Protein AF-A0A1F6VFW0-F1 (afdb_monomer_lite)

pLDDT: mean 89.0, std 8.75, range [53.16, 94.5]

Foldseek 3Di:
DKKFFPDAPPPADLVNLQVVLCVQLVFHKDAPDRVRRIIDTVVDDVVSQVSCCPPRVTHIDHDDPVPPD

Secondary structure (DSSP, 8-state):
-EEEEEE--TT--HHHHHHHHHHHHSS-EEEEETTTTEEEETT--HHHHHHHHHTS--EEEEPPGGG--

Organism: NCBI:txid1801742

Radius of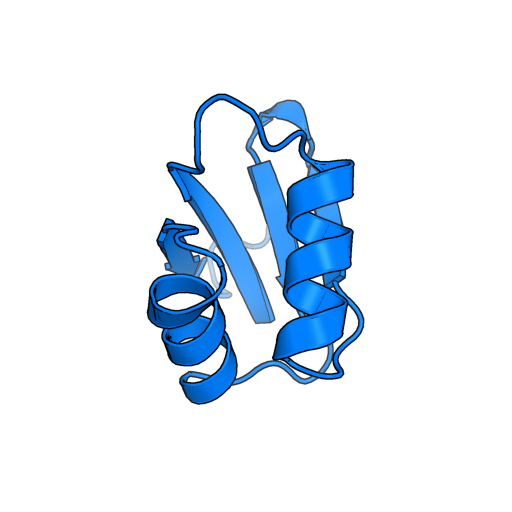 gyration: 10.76 Å; chains: 1; bounding box: 26×25×26 Å

Structure (mmCIF, N/CA/C/O backbone):
data_AF-A0A1F6VFW0-F1
#
_entry.id   AF-A0A1F6VFW0-F1
#
loop_
_atom_site.group_PDB
_atom_site.id
_atom_site.type_symbol
_atom_site.label_atom_id
_atom_site.label_alt_id
_atom_site.label_comp_id
_atom_site.label_asym_id
_atom_site.label_entity_id
_atom_site.label_seq_id
_atom_site.pdbx_PDB_ins_code
_atom_site.Cartn_x
_atom_site.Cartn_y
_atom_site.Cartn_z
_atom_site.occupancy
_atom_site.B_iso_or_equiv
_atom_site.auth_seq_id
_atom_site.auth_comp_id
_atom_site.auth_asym_id
_atom_site.auth_atom_id
_atom_site.pdbx_PDB_model_num
ATOM 1 N N . MET A 1 1 ? 1.475 -9.060 4.810 1.00 90.81 1 MET A N 1
ATOM 2 C CA . MET A 1 1 ? 1.367 -8.004 5.839 1.00 90.81 1 MET A CA 1
ATOM 3 C C . MET A 1 1 ? 0.028 -7.311 5.662 1.00 90.81 1 MET A C 1
ATOM 5 O O . MET A 1 1 ? -0.232 -6.833 4.568 1.00 90.81 1 MET A O 1
ATOM 9 N N . LEU A 1 2 ? -0.813 -7.280 6.698 1.00 92.50 2 LEU A N 1
ATOM 10 C CA . LEU A 1 2 ? -2.117 -6.614 6.641 1.00 92.50 2 LEU A CA 1
ATOM 11 C C . LEU A 1 2 ? -1.973 -5.144 7.048 1.00 92.50 2 LE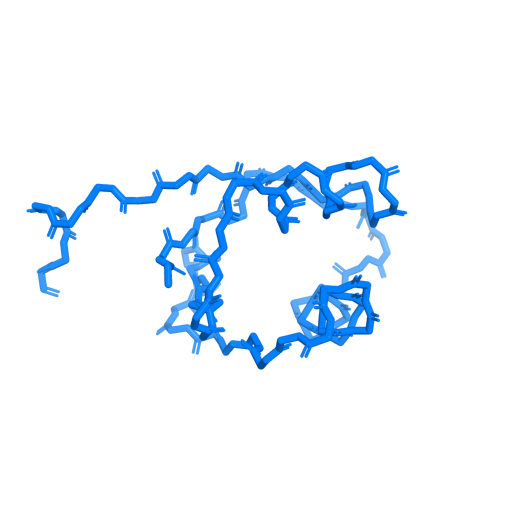U A C 1
ATOM 13 O O . LEU A 1 2 ? -1.344 -4.840 8.066 1.00 92.50 2 LEU A O 1
ATOM 17 N N . VAL A 1 3 ? -2.549 -4.246 6.260 1.00 93.31 3 VAL A N 1
ATOM 18 C CA . VAL A 1 3 ? -2.505 -2.800 6.470 1.00 93.31 3 VAL A CA 1
ATOM 19 C C . VAL A 1 3 ? -3.875 -2.176 6.247 1.00 93.31 3 VAL A C 1
ATOM 21 O O . VAL A 1 3 ? -4.699 -2.702 5.506 1.00 93.31 3 VAL A O 1
ATOM 24 N N . GLN A 1 4 ? -4.097 -1.026 6.864 1.00 93.50 4 GLN A N 1
ATOM 25 C CA . GLN A 1 4 ? -5.262 -0.185 6.649 1.00 93.50 4 GLN A CA 1
ATOM 26 C C . GLN A 1 4 ? -4.836 1.132 6.009 1.00 93.50 4 GLN A C 1
ATOM 28 O O . GLN A 1 4 ? -3.867 1.759 6.450 1.00 93.50 4 GLN A O 1
ATOM 33 N N . ILE A 1 5 ? -5.568 1.564 4.985 1.00 92.56 5 ILE A N 1
ATOM 34 C CA . ILE A 1 5 ? -5.423 2.901 4.412 1.00 92.56 5 ILE A CA 1
ATOM 35 C C . ILE A 1 5 ? -5.969 3.914 5.416 1.00 92.56 5 ILE A C 1
ATOM 37 O O . ILE A 1 5 ? -7.157 3.923 5.722 1.00 92.56 5 ILE A O 1
ATOM 41 N N . VAL A 1 6 ? -5.090 4.780 5.912 1.00 93.44 6 VAL A N 1
ATOM 42 C CA . VAL A 1 6 ? -5.453 5.906 6.785 1.00 93.44 6 VAL A CA 1
ATOM 43 C C . VAL A 1 6 ? -5.755 7.138 5.941 1.00 93.44 6 VAL A C 1
ATOM 45 O O . VAL A 1 6 ? -6.710 7.864 6.199 1.00 93.44 6 VAL A O 1
ATOM 48 N N . SER A 1 7 ? -4.938 7.379 4.915 1.00 91.19 7 SER A N 1
ATOM 49 C CA . SER A 1 7 ? -5.163 8.451 3.952 1.00 91.19 7 SER A CA 1
ATOM 50 C C . SER A 1 7 ? -4.483 8.150 2.621 1.00 91.19 7 SER A C 1
ATOM 52 O O . SER A 1 7 ? -3.466 7.455 2.559 1.00 91.19 7 SER A O 1
ATOM 54 N N . ALA A 1 8 ? -5.048 8.694 1.548 1.00 91.06 8 ALA A N 1
ATOM 55 C CA . ALA A 1 8 ? -4.497 8.632 0.203 1.00 91.06 8 ALA A CA 1
ATOM 56 C C . ALA A 1 8 ? -4.773 9.958 -0.530 1.00 91.06 8 ALA A C 1
ATOM 58 O O . ALA A 1 8 ? -5.657 10.713 -0.111 1.00 91.06 8 ALA A O 1
ATOM 59 N N . PRO A 1 9 ? -4.039 10.271 -1.611 1.00 88.88 9 PRO A N 1
ATOM 60 C CA . PRO A 1 9 ? -4.305 11.457 -2.419 1.00 88.88 9 PRO A CA 1
ATOM 61 C C . PRO A 1 9 ? -5.735 11.454 -2.975 1.00 88.88 9 PRO A C 1
ATOM 63 O O . PRO A 1 9 ? -6.220 10.419 -3.422 1.00 88.88 9 PRO A O 1
ATOM 66 N N . THR A 1 10 ? -6.379 12.622 -3.035 1.00 81.44 10 THR A N 1
ATOM 67 C CA . THR A 1 10 ? -7.804 12.796 -3.395 1.00 81.44 10 THR A CA 1
ATOM 68 C C . THR A 1 10 ? -8.181 12.303 -4.806 1.00 81.44 10 THR A C 1
ATOM 70 O O . THR A 1 10 ? -9.358 12.208 -5.127 1.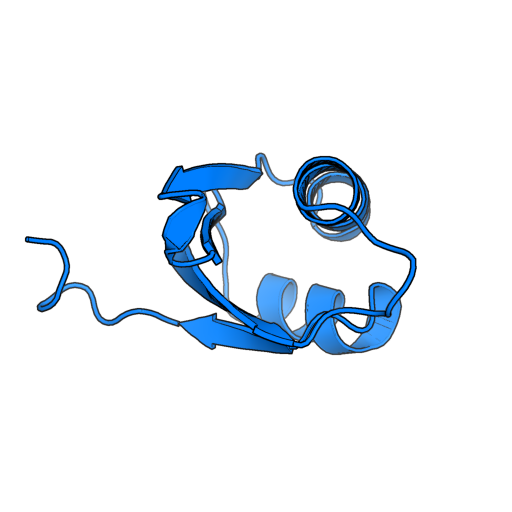00 81.44 10 THR A O 1
ATOM 73 N N . GLY A 1 11 ? -7.203 11.973 -5.656 1.00 84.62 11 GLY A N 1
ATOM 74 C CA . GLY A 1 11 ? -7.415 11.400 -6.991 1.00 84.62 11 GLY A CA 1
ATOM 75 C C . GLY A 1 11 ? -7.107 9.903 -7.112 1.00 84.62 11 GLY A C 1
ATOM 76 O O . GLY A 1 11 ? -7.219 9.359 -8.208 1.00 84.62 11 GLY A O 1
ATOM 77 N N . LEU A 1 12 ? -6.684 9.234 -6.033 1.00 86.62 12 LEU A N 1
ATOM 78 C CA . LEU A 1 12 ? -6.306 7.821 -6.064 1.00 86.62 12 LEU A CA 1
ATOM 79 C C . LEU A 1 12 ? -7.470 6.953 -5.573 1.00 86.62 12 LEU A C 1
ATOM 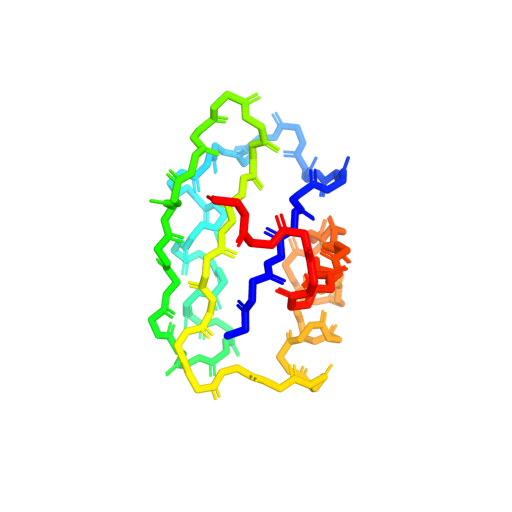81 O O . LEU A 1 12 ? -7.810 6.957 -4.392 1.00 86.62 12 LEU A O 1
ATOM 85 N N . SER A 1 13 ? -8.072 6.187 -6.485 1.00 91.50 13 SER A N 1
ATOM 86 C CA . SER A 1 13 ? -9.034 5.145 -6.116 1.00 91.50 13 SER A CA 1
ATOM 87 C C . SER A 1 13 ? -8.331 3.978 -5.421 1.00 91.50 13 SER A C 1
ATOM 89 O O . SER A 1 13 ? -7.116 3.826 -5.530 1.00 91.50 13 SER A O 1
ATOM 91 N N . LEU A 1 14 ? -9.089 3.098 -4.765 1.00 89.81 14 LEU A N 1
ATOM 92 C CA . LEU A 1 14 ? -8.545 1.889 -4.141 1.00 89.81 14 LEU A CA 1
ATOM 93 C C . LEU A 1 14 ? -7.760 1.010 -5.128 1.00 89.81 14 LEU A C 1
ATOM 95 O O . LEU A 1 14 ? -6.669 0.538 -4.819 1.00 89.81 14 LEU A O 1
ATOM 99 N N . VAL A 1 15 ? -8.275 0.850 -6.348 1.00 91.94 15 VAL A N 1
ATOM 100 C CA . VAL A 1 15 ? -7.568 0.143 -7.427 1.00 91.94 15 VAL A CA 1
ATOM 101 C C . VAL A 1 15 ? -6.273 0.871 -7.798 1.00 91.94 15 VAL A C 1
ATOM 103 O O . VAL A 1 15 ? -5.233 0.236 -7.961 1.00 91.94 15 VAL A O 1
ATOM 106 N N . GLY A 1 16 ? -6.304 2.205 -7.864 1.00 92.44 16 GLY A N 1
ATOM 107 C CA . GLY A 1 16 ? -5.110 3.025 -8.081 1.00 92.44 16 GLY A CA 1
ATOM 108 C C . GLY A 1 16 ? -4.069 2.867 -6.969 1.00 92.44 16 GLY A C 1
ATOM 109 O O . GLY A 1 16 ? -2.891 2.699 -7.266 1.00 92.44 16 GLY A O 1
ATOM 110 N N . ILE A 1 17 ? -4.500 2.851 -5.704 1.00 92.75 17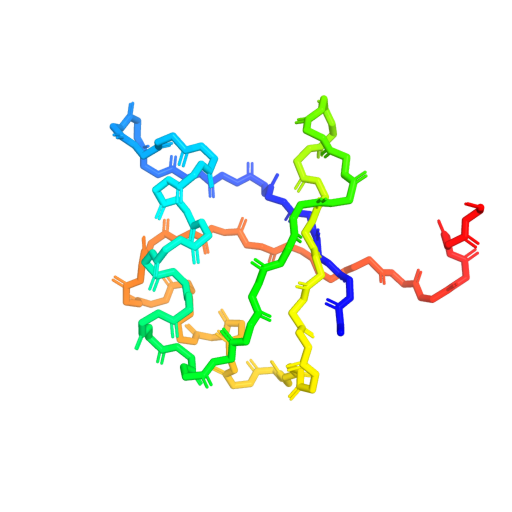 ILE A N 1
ATOM 111 C CA . ILE A 1 17 ? -3.665 2.600 -4.518 1.00 92.75 17 ILE A CA 1
ATOM 112 C C . ILE A 1 17 ? -2.976 1.236 -4.640 1.00 92.75 17 ILE A C 1
ATOM 114 O O . ILE A 1 17 ? -1.759 1.155 -4.476 1.00 92.75 17 ILE A O 1
ATOM 118 N N . MET A 1 18 ? -3.723 0.179 -4.973 1.00 92.44 18 MET A N 1
ATOM 119 C CA . MET A 1 18 ? -3.164 -1.168 -5.138 1.00 92.44 18 MET A CA 1
ATOM 120 C C . MET A 1 18 ? -2.163 -1.241 -6.296 1.00 92.44 18 MET A C 1
ATOM 122 O O . MET A 1 18 ? -1.074 -1.781 -6.116 1.00 92.44 18 MET A O 1
ATOM 126 N N . HIS A 1 19 ? -2.477 -0.660 -7.458 1.00 93.44 19 HIS A N 1
ATOM 127 C CA . HIS A 1 19 ? -1.568 -0.647 -8.610 1.00 93.44 19 HIS A CA 1
ATOM 128 C C . HIS A 1 19 ? -0.289 0.141 -8.340 1.00 93.44 19 HIS A C 1
ATOM 130 O O . HIS A 1 19 ? 0.807 -0.382 -8.530 1.00 93.44 19 HIS A O 1
ATOM 136 N N . VAL A 1 20 ? -0.412 1.388 -7.880 1.00 91.25 20 VAL A N 1
ATOM 137 C CA . VAL A 1 20 ? 0.745 2.233 -7.554 1.00 91.25 20 VAL A CA 1
ATOM 138 C C . VAL A 1 20 ? 1.589 1.559 -6.478 1.00 91.25 20 VAL A C 1
ATOM 140 O O . VAL A 1 20 ? 2.818 1.540 -6.567 1.00 91.25 20 VAL A O 1
ATOM 143 N N . GLY A 1 21 ? 0.938 0.956 -5.485 1.00 92.25 21 GLY A N 1
ATOM 144 C CA . GLY A 1 21 ? 1.652 0.269 -4.433 1.00 92.25 21 GLY A CA 1
ATOM 145 C C . GLY A 1 21 ? 2.394 -0.973 -4.916 1.00 92.25 21 GLY A C 1
ATOM 146 O O . GLY A 1 21 ? 3.566 -1.142 -4.575 1.00 92.25 21 GLY A O 1
ATOM 147 N N . ALA A 1 22 ? 1.773 -1.789 -5.767 1.00 92.75 22 ALA A N 1
ATOM 148 C CA . ALA A 1 22 ? 2.420 -2.950 -6.368 1.00 92.75 22 ALA A CA 1
ATOM 149 C C . ALA A 1 22 ? 3.615 -2.548 -7.246 1.00 92.75 22 ALA A C 1
ATOM 151 O O . ALA A 1 22 ? 4.671 -3.172 -7.177 1.00 92.75 22 ALA A O 1
ATOM 152 N N . VAL A 1 23 ? 3.493 -1.457 -8.009 1.00 94.50 23 VAL A N 1
ATOM 153 C CA . VAL A 1 23 ? 4.581 -0.921 -8.844 1.00 94.50 23 VAL A CA 1
ATOM 154 C C . VAL A 1 23 ? 5.775 -0.468 -8.003 1.00 94.50 23 VAL A C 1
ATOM 156 O O . VAL A 1 23 ? 6.918 -0.728 -8.372 1.00 94.50 23 VAL A O 1
ATOM 159 N N . HIS A 1 24 ? 5.544 0.202 -6.872 1.00 91.88 24 HIS A N 1
ATOM 160 C CA . HIS A 1 24 ? 6.641 0.721 -6.051 1.00 91.88 24 HIS A CA 1
ATOM 161 C C . HIS A 1 24 ? 7.297 -0.321 -5.144 1.00 91.88 24 HIS A C 1
ATOM 163 O O . HIS A 1 24 ? 8.492 -0.207 -4.878 1.00 91.88 24 HIS A O 1
ATOM 169 N N . THR A 1 25 ? 6.531 -1.299 -4.664 1.00 91.25 25 THR A N 1
ATOM 170 C CA . THR A 1 25 ? 7.021 -2.355 -3.758 1.00 91.25 25 THR A CA 1
ATOM 171 C C . THR A 1 25 ? 7.498 -3.596 -4.514 1.00 91.25 25 THR A C 1
ATOM 173 O O . THR A 1 25 ? 8.250 -4.409 -3.983 1.00 91.25 25 THR A O 1
ATOM 176 N N . GLY A 1 26 ? 7.067 -3.775 -5.768 1.00 93.50 26 GLY A N 1
ATOM 177 C CA . GLY A 1 26 ? 7.266 -5.020 -6.510 1.00 93.50 26 GLY A CA 1
ATOM 178 C C . GLY A 1 26 ? 6.513 -6.206 -5.896 1.00 93.50 26 GLY A C 1
ATOM 179 O O . GLY A 1 26 ? 6.845 -7.357 -6.180 1.00 93.50 26 GLY A O 1
ATOM 180 N N . LYS A 1 27 ? 5.533 -5.944 -5.022 1.00 92.88 27 LYS A N 1
ATOM 181 C CA . LYS A 1 27 ? 4.745 -6.956 -4.312 1.00 92.88 27 LYS A CA 1
ATOM 182 C C . LYS A 1 27 ? 3.313 -6.976 -4.821 1.00 92.88 27 LYS A C 1
ATOM 184 O O . LYS A 1 27 ? 2.774 -5.961 -5.253 1.00 92.88 27 LYS A O 1
ATOM 189 N N . ALA A 1 28 ? 2.666 -8.130 -4.703 1.00 93.38 28 ALA A N 1
ATOM 190 C CA . ALA A 1 28 ? 1.223 -8.194 -4.87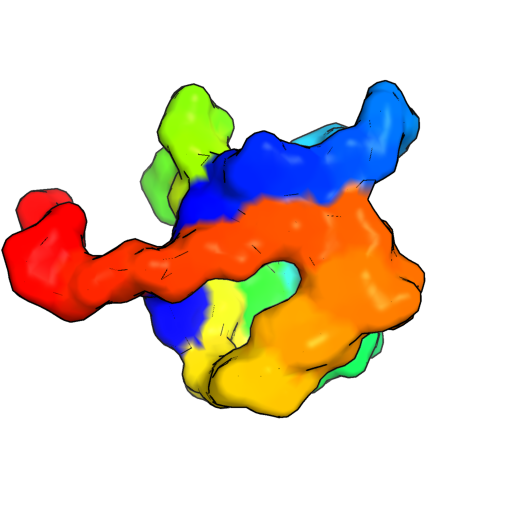6 1.00 93.38 28 ALA A CA 1
ATOM 191 C C . ALA A 1 28 ? 0.535 -7.496 -3.693 1.00 93.38 28 ALA A C 1
ATOM 193 O O . ALA A 1 28 ? 0.852 -7.775 -2.533 1.00 93.38 28 ALA A O 1
ATOM 194 N N . ILE A 1 29 ? -0.399 -6.596 -4.002 1.00 94.44 29 ILE A N 1
ATOM 195 C CA . ILE A 1 29 ? -1.256 -5.928 -3.024 1.00 94.44 29 ILE A CA 1
ATOM 196 C C . ILE A 1 29 ? -2.699 -6.260 -3.369 1.00 94.44 29 ILE A C 1
ATOM 198 O O . ILE A 1 29 ? -3.146 -5.993 -4.485 1.00 94.44 29 ILE A O 1
ATOM 202 N N . VAL A 1 30 ? -3.417 -6.835 -2.412 1.00 92.81 30 VAL A N 1
ATOM 203 C CA . VAL A 1 30 ? -4.815 -7.241 -2.572 1.00 92.81 30 VAL A CA 1
ATOM 204 C C . VAL A 1 30 ? -5.690 -6.504 -1.572 1.00 92.81 30 VAL A C 1
ATOM 206 O O . VAL A 1 30 ? -5.276 -6.254 -0.441 1.00 92.81 30 VAL A O 1
ATOM 209 N N . CYS A 1 31 ? -6.907 -6.150 -1.973 1.00 92.50 31 CYS A N 1
ATOM 210 C CA . CYS A 1 31 ? -7.892 -5.618 -1.045 1.00 92.50 31 CYS A CA 1
ATOM 211 C C . CYS A 1 31 ? -8.641 -6.766 -0.373 1.00 92.50 31 CYS A C 1
ATOM 213 O O . CYS A 1 31 ? -9.205 -7.623 -1.048 1.00 92.50 31 CYS A O 1
ATOM 215 N N . ILE A 1 32 ? -8.642 -6.753 0.959 1.00 92.62 32 ILE A N 1
ATOM 216 C CA . ILE A 1 32 ? -9.354 -7.730 1.787 1.00 92.62 32 ILE A CA 1
ATOM 217 C C . ILE A 1 32 ? -10.707 -7.168 2.237 1.00 92.62 32 ILE A C 1
ATOM 219 O O . ILE A 1 32 ? -11.676 -7.909 2.366 1.00 92.62 32 ILE A O 1
ATOM 223 N N . ASN A 1 33 ? -10.790 -5.853 2.460 1.00 90.62 33 ASN A N 1
ATOM 224 C CA . ASN A 1 33 ? -12.040 -5.173 2.787 1.00 90.62 33 ASN A CA 1
ATOM 225 C C . ASN A 1 33 ? -12.033 -3.745 2.230 1.00 90.62 33 ASN A C 1
ATOM 227 O O . ASN A 1 33 ? -11.302 -2.885 2.721 1.00 90.62 33 ASN A O 1
ATOM 231 N N . GLU A 1 34 ? -12.873 -3.488 1.229 1.00 89.31 34 GLU A N 1
ATOM 232 C CA . GLU A 1 34 ? -12.976 -2.176 0.585 1.00 89.31 34 GLU A CA 1
ATOM 233 C C . GLU A 1 34 ? -13.579 -1.117 1.517 1.00 89.31 34 GLU A C 1
ATOM 235 O O . GLU A 1 34 ? -13.055 -0.008 1.602 1.00 89.31 34 GLU A O 1
ATOM 240 N N . GLN A 1 35 ? -14.621 -1.468 2.278 1.00 88.50 35 GLN A N 1
ATOM 241 C CA . GLN A 1 35 ? -15.324 -0.534 3.170 1.00 88.50 35 GLN A CA 1
ATOM 242 C C . GLN A 1 35 ? -14.416 0.009 4.277 1.00 88.50 35 GLN A C 1
ATOM 244 O O . GLN A 1 35 ? -14.555 1.157 4.693 1.00 88.50 35 GLN A O 1
ATOM 249 N N . GLN A 1 36 ? -13.488 -0.819 4.757 1.00 87.50 36 GLN A N 1
ATOM 250 C CA . GLN A 1 36 ? -12.533 -0.455 5.804 1.00 87.50 36 GLN A CA 1
ATOM 251 C C . GLN A 1 36 ? -11.160 -0.045 5.254 1.00 87.50 36 GLN A C 1
ATOM 253 O O . GLN A 1 36 ? -10.288 0.332 6.040 1.00 87.50 36 GLN A O 1
ATOM 258 N N . GLY A 1 37 ? -10.947 -0.134 3.935 1.00 90.25 37 GLY A N 1
ATOM 259 C CA . GLY A 1 37 ? -9.660 0.141 3.298 1.00 90.25 37 GLY A CA 1
ATOM 260 C C . GLY A 1 37 ? -8.546 -0.817 3.733 1.00 90.25 37 GLY A C 1
ATOM 261 O O . GLY A 1 37 ? -7.397 -0.392 3.867 1.00 90.25 37 GLY A O 1
ATOM 262 N N . LEU A 1 38 ? -8.874 -2.085 4.003 1.00 93.50 38 LEU A N 1
ATOM 263 C CA . LEU A 1 38 ? -7.900 -3.104 4.395 1.00 93.50 38 LEU A CA 1
ATOM 264 C C . LEU A 1 38 ? -7.254 -3.737 3.167 1.00 93.50 38 LEU A C 1
ATOM 266 O O . LEU A 1 38 ? -7.937 -4.275 2.288 1.00 93.50 38 LEU A O 1
ATOM 270 N N . LEU A 1 39 ? -5.926 -3.706 3.149 1.00 93.62 39 LEU A N 1
ATOM 271 C CA . LEU A 1 39 ? -5.088 -4.276 2.106 1.00 93.62 39 LEU A CA 1
ATOM 272 C C . LEU A 1 39 ? -4.114 -5.291 2.698 1.00 93.62 39 LEU A C 1
ATOM 274 O O . LEU A 1 39 ? -3.568 -5.087 3.781 1.00 93.62 39 LEU A O 1
ATOM 278 N N . GLU A 1 40 ? -3.823 -6.348 1.954 1.00 94.06 40 GLU A N 1
ATOM 279 C CA . GLU A 1 40 ? -2.723 -7.255 2.247 1.00 94.06 40 GLU A CA 1
ATOM 280 C C . GLU A 1 40 ? -1.600 -7.076 1.224 1.00 94.06 40 GLU A C 1
ATOM 282 O O . GLU A 1 40 ? -1.806 -7.194 0.019 1.00 94.06 40 GLU A O 1
ATOM 287 N N . ILE A 1 41 ? -0.392 -6.811 1.723 1.00 94.00 41 ILE A N 1
ATOM 288 C CA . ILE A 1 41 ? 0.847 -6.794 0.942 1.00 94.00 41 ILE A CA 1
ATOM 289 C C . ILE A 1 41 ? 1.510 -8.168 1.087 1.00 94.00 41 ILE A C 1
ATOM 291 O O . ILE A 1 41 ? 1.967 -8.536 2.180 1.00 94.00 41 ILE A O 1
ATOM 295 N N . HIS A 1 42 ? 1.556 -8.948 0.012 1.00 93.62 42 HIS A N 1
ATOM 296 C CA . HIS A 1 42 ? 2.129 -10.296 0.022 1.00 93.62 42 HIS A CA 1
ATOM 297 C C . HIS A 1 42 ? 3.648 -10.227 0.200 1.00 93.62 42 HIS A C 1
ATOM 299 O O . HIS A 1 42 ? 4.332 -9.545 -0.560 1.00 93.62 42 HIS A O 1
ATOM 305 N N . ASN A 1 43 ? 4.183 -10.949 1.192 1.00 91.25 43 ASN A N 1
ATOM 306 C CA . ASN A 1 43 ? 5.601 -10.876 1.579 1.00 91.25 43 ASN A CA 1
ATOM 307 C C . ASN A 1 43 ? 6.096 -9.432 1.804 1.00 91.25 43 ASN A C 1
ATOM 309 O O . ASN A 1 43 ? 7.244 -9.125 1.484 1.00 91.25 43 ASN A O 1
ATOM 313 N N . GLY A 1 44 ? 5.198 -8.559 2.280 1.00 89.06 44 GLY A N 1
ATOM 314 C CA . GLY A 1 44 ? 5.503 -7.162 2.562 1.00 89.06 44 GLY A CA 1
ATOM 315 C C . GLY A 1 44 ? 6.260 -6.974 3.873 1.00 89.06 44 GLY A C 1
ATOM 316 O O . GLY A 1 44 ? 6.020 -7.717 4.832 1.00 89.06 44 GLY A O 1
ATOM 317 N N . ASP A 1 45 ? 7.112 -5.956 3.912 1.00 92.06 45 ASP A N 1
ATOM 318 C CA . ASP A 1 45 ? 7.922 -5.554 5.065 1.00 92.06 45 ASP A CA 1
ATOM 319 C C . ASP A 1 45 ? 7.803 -4.043 5.379 1.00 92.06 45 ASP A C 1
ATOM 321 O O . ASP A 1 45 ? 7.048 -3.300 4.746 1.00 92.06 45 ASP A O 1
ATOM 325 N N . ASP A 1 46 ? 8.511 -3.569 6.408 1.00 91.75 46 ASP A N 1
ATOM 326 C CA . ASP A 1 46 ? 8.459 -2.159 6.823 1.00 91.75 46 ASP A CA 1
ATOM 327 C C . ASP A 1 46 ? 9.051 -1.196 5.780 1.00 91.75 46 ASP A C 1
ATOM 329 O O . ASP A 1 46 ? 8.668 -0.020 5.721 1.00 91.75 46 ASP A O 1
ATOM 333 N N . ASN A 1 47 ? 9.965 -1.672 4.929 1.00 92.81 47 ASN A N 1
ATOM 334 C CA . ASN A 1 47 ? 10.534 -0.872 3.850 1.00 92.81 47 ASN A CA 1
ATOM 335 C C . ASN A 1 47 ? 9.514 -0.655 2.723 1.00 92.81 47 ASN A C 1
ATOM 337 O O . ASN A 1 47 ? 9.470 0.432 2.136 1.00 92.81 47 ASN A O 1
ATOM 341 N N . ASP A 1 48 ? 8.634 -1.627 2.475 1.00 91.88 48 ASP A N 1
ATOM 342 C CA . ASP A 1 48 ? 7.487 -1.450 1.581 1.00 91.88 48 ASP A CA 1
ATOM 343 C C . ASP A 1 48 ? 6.549 -0.352 2.102 1.00 91.88 48 ASP A C 1
ATOM 345 O O . ASP A 1 48 ? 6.180 0.557 1.356 1.00 91.88 48 ASP A O 1
ATOM 349 N N . LEU A 1 49 ? 6.228 -0.352 3.402 1.00 91.69 49 LEU A N 1
ATOM 350 C CA . LEU A 1 49 ? 5.393 0.696 4.009 1.00 91.69 49 LEU A CA 1
ATOM 351 C C . LEU A 1 49 ? 6.026 2.080 3.888 1.00 91.69 49 LEU A C 1
ATOM 353 O O . LEU A 1 49 ? 5.341 3.051 3.553 1.00 91.69 49 LEU A O 1
ATOM 357 N N . LYS A 1 50 ? 7.332 2.176 4.146 1.00 92.88 50 LYS A N 1
ATOM 358 C CA . LYS A 1 50 ? 8.087 3.418 3.972 1.00 92.88 50 LYS A CA 1
ATOM 359 C C . LYS A 1 50 ? 8.020 3.893 2.521 1.00 92.88 50 LYS A C 1
ATOM 361 O O . LYS A 1 50 ? 7.695 5.052 2.269 1.00 92.88 50 LYS A O 1
ATOM 366 N N . THR A 1 51 ? 8.233 2.986 1.572 1.00 92.38 51 THR A N 1
ATOM 367 C CA . THR A 1 51 ? 8.177 3.280 0.137 1.00 92.38 51 THR A CA 1
ATOM 368 C C . THR A 1 51 ? 6.797 3.789 -0.283 1.00 92.38 51 THR A C 1
ATOM 370 O O . THR A 1 51 ? 6.703 4.773 -1.016 1.00 92.38 51 THR A O 1
ATOM 373 N N . LEU A 1 52 ? 5.717 3.175 0.202 1.00 91.88 52 LEU A N 1
ATOM 374 C CA . LEU A 1 52 ? 4.341 3.594 -0.093 1.00 91.88 52 LEU A CA 1
ATOM 375 C C . LEU A 1 52 ? 4.020 4.978 0.490 1.00 91.88 52 LEU A C 1
ATOM 377 O O . LEU A 1 52 ? 3.378 5.796 -0.173 1.00 91.88 52 LEU A O 1
ATOM 381 N N . ARG A 1 53 ? 4.527 5.287 1.685 1.00 91.94 53 ARG A N 1
ATOM 382 C CA . ARG A 1 53 ? 4.377 6.615 2.296 1.00 91.94 53 ARG A CA 1
ATOM 383 C C . ARG A 1 53 ? 5.148 7.688 1.532 1.00 91.94 53 ARG A C 1
ATOM 385 O O . ARG A 1 53 ? 4.596 8.747 1.250 1.00 91.94 53 ARG A O 1
ATOM 392 N N . GLU A 1 54 ? 6.397 7.414 1.170 1.00 91.75 54 GLU A N 1
ATOM 393 C CA . GLU A 1 54 ? 7.289 8.406 0.557 1.00 91.75 54 GLU A CA 1
ATOM 394 C C . GLU A 1 54 ? 7.024 8.599 -0.941 1.00 91.75 54 GLU A C 1
ATOM 396 O O . GLU A 1 54 ? 6.972 9.734 -1.418 1.00 91.75 54 GLU A O 1
ATOM 401 N N . LYS A 1 55 ? 6.836 7.507 -1.693 1.00 89.38 55 LYS A N 1
ATOM 402 C CA . LYS A 1 55 ? 6.704 7.550 -3.159 1.00 89.38 55 LYS A CA 1
ATOM 403 C C . LYS A 1 55 ? 5.258 7.646 -3.619 1.00 89.38 55 LYS A C 1
ATOM 405 O O . LYS A 1 55 ? 4.951 8.463 -4.480 1.00 89.38 55 LYS A O 1
ATOM 410 N N . ALA A 1 56 ? 4.371 6.844 -3.029 1.00 85.69 56 ALA A N 1
ATOM 411 C CA . ALA A 1 56 ? 2.962 6.821 -3.418 1.00 85.69 56 ALA A CA 1
ATOM 412 C C . ALA A 1 56 ? 2.107 7.851 -2.660 1.00 85.69 56 ALA A C 1
ATOM 414 O O . ALA A 1 56 ? 0.956 8.077 -3.029 1.00 85.69 56 ALA A O 1
ATOM 415 N N . ARG A 1 57 ? 2.664 8.491 -1.617 1.00 90.44 57 ARG A N 1
ATOM 416 C CA . ARG A 1 57 ? 1.954 9.419 -0.717 1.00 90.44 57 ARG A CA 1
ATOM 417 C C . ARG A 1 57 ? 0.716 8.783 -0.071 1.00 90.44 57 ARG A C 1
ATOM 419 O O . ARG A 1 57 ? -0.270 9.469 0.192 1.00 90.44 57 ARG A O 1
ATOM 426 N N . ILE A 1 58 ? 0.766 7.470 0.170 1.00 92.12 58 ILE A N 1
ATOM 427 C CA . ILE A 1 58 ? -0.301 6.707 0.825 1.00 92.12 58 ILE A CA 1
ATOM 428 C C . ILE A 1 58 ? 0.100 6.489 2.282 1.00 92.12 58 ILE A C 1
ATOM 430 O O . ILE A 1 58 ? 1.150 5.911 2.571 1.00 92.12 58 ILE A O 1
ATOM 434 N N . THR A 1 59 ? -0.749 6.910 3.213 1.00 92.31 59 THR A N 1
ATOM 435 C CA . THR A 1 59 ? -0.543 6.630 4.634 1.00 92.31 59 THR A CA 1
ATOM 436 C C . THR A 1 59 ? -1.215 5.315 4.986 1.00 92.31 59 THR A C 1
ATOM 438 O O . THR A 1 59 ? -2.437 5.190 4.924 1.00 92.31 59 THR A O 1
ATOM 441 N N . LEU A 1 60 ? -0.400 4.340 5.377 1.00 92.50 60 LEU A N 1
ATOM 442 C CA . LEU A 1 60 ? -0.838 3.008 5.785 1.00 92.50 60 LEU A CA 1
ATOM 443 C C . LEU A 1 60 ? -0.526 2.775 7.261 1.00 92.50 60 LEU A C 1
ATOM 445 O O . LEU A 1 60 ? 0.556 3.148 7.729 1.00 92.50 60 LEU A O 1
ATOM 449 N N . GLN A 1 61 ? -1.431 2.109 7.969 1.00 92.19 61 GLN A N 1
ATOM 450 C CA . GLN A 1 61 ? -1.208 1.597 9.319 1.00 92.19 61 GLN A CA 1
ATOM 451 C C . GLN A 1 61 ? -1.177 0.072 9.283 1.00 92.19 61 GLN A C 1
ATOM 453 O O . GLN A 1 61 ? -2.056 -0.550 8.697 1.00 92.19 61 GLN A O 1
ATOM 458 N N . GLN A 1 62 ? -0.177 -0.542 9.912 1.00 92.06 62 GLN A N 1
ATOM 459 C CA . GLN A 1 62 ? -0.131 -1.996 10.033 1.00 92.06 62 GLN A CA 1
ATOM 460 C C . GLN A 1 62 ? -1.238 -2.473 10.978 1.00 92.06 62 GLN A C 1
ATOM 462 O O . GLN A 1 62 ? -1.408 -1.928 12.071 1.00 92.06 62 GLN A O 1
ATOM 467 N N . VAL A 1 63 ? -1.981 -3.496 10.561 1.00 89.75 63 VAL A N 1
ATOM 468 C CA . VAL A 1 63 ? -3.005 -4.125 11.396 1.00 89.75 63 VAL A CA 1
ATOM 469 C C . VAL A 1 63 ? -2.353 -5.277 12.165 1.00 89.75 63 VAL A C 1
ATOM 471 O O . VAL A 1 63 ? -1.826 -6.201 11.533 1.00 89.75 63 VAL A O 1
ATOM 474 N N . PRO A 1 64 ? -2.361 -5.248 13.513 1.00 80.44 64 PRO A N 1
ATOM 475 C CA . PRO A 1 64 ? -1.794 -6.316 14.327 1.00 80.44 64 PRO A CA 1
ATOM 476 C C . PRO A 1 64 ? -2.444 -7.659 14.003 1.00 80.44 64 PRO A C 1
ATOM 478 O O . PRO A 1 64 ? -3.657 -7.741 13.811 1.00 80.44 64 PRO A O 1
ATOM 481 N N . SER A 1 65 ? -1.645 -8.725 13.988 1.00 67.56 65 SER A N 1
ATOM 482 C CA . SER A 1 65 ? -2.108 -10.085 13.688 1.00 67.56 65 SER A CA 1
ATOM 483 C C . SER A 1 65 ? -3.230 -10.564 14.619 1.00 67.56 65 SER A C 1
ATOM 485 O O . SER A 1 65 ? -4.057 -11.362 14.202 1.00 67.56 65 SER A O 1
ATOM 487 N N . GLU A 1 66 ? -3.301 -10.029 15.839 1.00 62.34 66 GLU A N 1
ATOM 488 C CA . GLU A 1 66 ? -4.329 -10.333 16.847 1.00 62.34 66 GLU A CA 1
ATOM 489 C C . GLU A 1 66 ? -5.717 -9.762 16.509 1.00 62.34 66 GLU A C 1
ATOM 491 O O . GLU A 1 66 ? -6.713 -10.183 17.086 1.00 62.34 66 GLU A O 1
ATOM 496 N N . LYS A 1 67 ? -5.802 -8.812 15.568 1.00 56.91 67 LYS A N 1
ATOM 497 C CA . LYS A 1 67 ? -7.068 -8.236 15.080 1.00 56.91 67 LYS A CA 1
ATOM 498 C C . LYS A 1 67 ? -7.527 -8.832 13.745 1.00 56.91 67 LYS A C 1
ATOM 500 O O . LYS A 1 67 ? -8.437 -8.290 13.122 1.00 56.91 67 LYS A O 1
ATOM 505 N N . ARG A 1 68 ? -6.891 -9.916 13.286 1.00 57.53 68 ARG A N 1
ATOM 506 C CA . ARG A 1 68 ? -7.348 -10.707 12.134 1.00 57.53 68 ARG A CA 1
ATOM 507 C C . ARG A 1 68 ? -8.483 -11.613 12.613 1.00 57.53 68 ARG A C 1
ATOM 509 O O . ARG A 1 68 ? -8.228 -12.742 13.014 1.00 57.53 68 ARG A O 1
ATOM 516 N N . VAL A 1 69 ? -9.689 -11.054 12.695 1.00 53.16 69 VAL A N 1
ATOM 517 C CA . VAL A 1 69 ? -10.915 -11.791 13.047 1.00 53.16 69 VAL A CA 1
ATOM 518 C C . VAL A 1 69 ? -11.404 -12.568 11.835 1.00 53.16 69 VAL A C 1
ATOM 520 O O . VAL A 1 69 ? -11.405 -11.962 10.739 1.00 53.16 69 VAL A O 1
#

Sequence (69 aa):
MLVQIVSAPTGLSLVGIMHVGAVHTGKAIVCINEQQGLLEIHNGDDNDLKTLREKARITLQQVPSEKRV